Protein AF-A0A2K5APR5-F1 (afdb_monomer_lite)

Radius of gyration: 12.12 Å; chains: 1; bounding box: 31×15×29 Å

Foldseek 3Di:
DDPDPPPPPPPQPAADPVVRHGDNDVVVNVVCCVVPVVDPD

Structure (mmCIF, N/CA/C/O backbone):
data_AF-A0A2K5APR5-F1
#
_entry.id   AF-A0A2K5APR5-F1
#
loop_
_atom_site.group_PDB
_atom_site.id
_atom_site.type_symbol
_atom_site.label_atom_id
_atom_site.label_alt_id
_atom_site.label_comp_id
_atom_site.label_asym_id
_atom_site.label_entity_id
_atom_site.label_seq_id
_atom_site.pdbx_PDB_ins_code
_atom_site.Cartn_x
_atom_site.Cartn_y
_atom_site.Cartn_z
_atom_site.occupancy
_atom_site.B_iso_or_equiv
_atom_site.auth_seq_id
_atom_site.auth_comp_id
_atom_site.auth_asym_id
_atom_site.auth_atom_id
_atom_site.pdbx_PDB_model_num
ATOM 1 N N . MET A 1 1 ? -21.117 -0.502 -20.040 1.00 53.94 1 MET A N 1
ATOM 2 C CA . MET A 1 1 ? -20.410 -0.301 -18.758 1.00 53.94 1 MET A CA 1
ATOM 3 C C . MET A 1 1 ? -19.317 -1.350 -18.646 1.00 53.94 1 MET A C 1
ATOM 5 O O . MET A 1 1 ? -19.508 -2.384 -18.019 1.00 53.94 1 MET A O 1
ATOM 9 N N . GLN A 1 2 ? -18.229 -1.155 -19.390 1.00 50.38 2 GLN A N 1
ATOM 10 C CA . GLN A 1 2 ? -17.144 -2.128 -19.449 1.00 50.38 2 GLN A CA 1
ATOM 11 C C . GLN A 1 2 ? -16.384 -2.038 -18.125 1.00 50.38 2 GLN A C 1
ATOM 13 O O . GLN A 1 2 ? -15.943 -0.956 -17.739 1.00 50.38 2 GLN A O 1
ATOM 18 N N . HIS A 1 3 ? -16.359 -3.152 -17.394 1.00 52.81 3 HIS A N 1
ATOM 19 C CA . HIS A 1 3 ? -15.598 -3.282 -16.163 1.00 52.81 3 HIS A CA 1
ATOM 20 C C . HIS A 1 3 ? -14.152 -2.891 -16.435 1.00 52.81 3 HIS A C 1
ATOM 22 O O . HIS A 1 3 ? -13.538 -3.339 -17.400 1.00 52.81 3 HIS A O 1
ATOM 28 N N . VAL A 1 4 ? -13.664 -2.010 -15.575 1.00 57.75 4 VAL A N 1
ATOM 29 C CA . VAL A 1 4 ? -12.307 -1.504 -15.544 1.00 57.75 4 VAL A CA 1
ATOM 30 C C . VAL A 1 4 ? -11.343 -2.690 -15.527 1.00 57.75 4 VAL A C 1
ATOM 32 O O . VAL A 1 4 ? -11.130 -3.311 -14.490 1.00 57.75 4 VAL A O 1
ATOM 35 N N . GLN A 1 5 ? -10.740 -3.002 -16.667 1.00 52.75 5 GLN A N 1
ATOM 36 C CA . GLN A 1 5 ? -9.506 -3.765 -16.671 1.00 52.75 5 GLN A CA 1
ATOM 37 C C . GLN A 1 5 ? -8.420 -2.709 -16.649 1.00 52.75 5 GLN A C 1
ATOM 39 O O . GLN A 1 5 ? -7.966 -2.254 -17.699 1.00 52.75 5 GLN A O 1
ATOM 44 N N . VAL A 1 6 ? -8.104 -2.209 -15.447 1.00 58.19 6 VAL A N 1
ATOM 45 C CA . VAL A 1 6 ? -6.958 -1.323 -15.331 1.00 58.19 6 VAL A CA 1
ATOM 46 C C . VAL A 1 6 ? -5.786 -2.139 -15.838 1.00 58.19 6 VAL A C 1
ATOM 48 O O . VAL A 1 6 ? -5.411 -3.163 -15.267 1.00 58.19 6 VAL A O 1
ATOM 51 N N . VAL A 1 7 ? -5.286 -1.733 -16.992 1.00 60.84 7 VAL A N 1
ATOM 52 C CA . VAL A 1 7 ? -4.061 -2.253 -17.554 1.00 60.84 7 VAL A CA 1
ATOM 53 C C . VAL A 1 7 ? -2.975 -1.833 -16.575 1.00 60.84 7 VAL A C 1
ATOM 55 O O . VAL A 1 7 ? -2.439 -0.735 -16.665 1.00 60.84 7 VAL A O 1
ATOM 58 N N . HIS A 1 8 ? -2.673 -2.675 -15.595 1.00 52.72 8 HIS A N 1
ATOM 59 C CA . HIS A 1 8 ? -1.524 -2.478 -14.725 1.00 52.72 8 HIS A CA 1
ATOM 60 C C . HIS A 1 8 ? -0.412 -3.397 -15.201 1.00 52.72 8 HIS A C 1
ATOM 62 O O . HIS A 1 8 ? -0.039 -4.391 -14.587 1.00 52.72 8 HIS A O 1
ATOM 68 N N . ASN A 1 9 ? 0.096 -3.032 -16.375 1.00 54.28 9 ASN A N 1
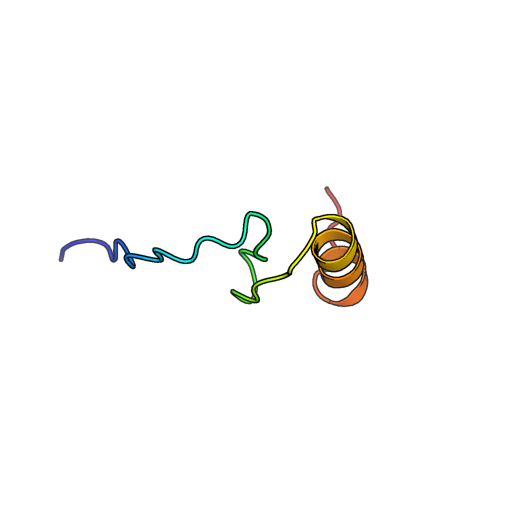ATOM 69 C CA . ASN A 1 9 ? 1.411 -3.409 -16.854 1.00 54.28 9 ASN A CA 1
ATOM 70 C C . ASN A 1 9 ? 2.444 -2.762 -15.913 1.00 54.28 9 ASN A C 1
ATOM 72 O O . ASN A 1 9 ? 2.930 -1.657 -16.143 1.00 54.28 9 ASN A O 1
ATOM 76 N N . SER A 1 10 ? 2.672 -3.385 -14.763 1.00 53.03 10 SER A N 1
ATOM 77 C CA . SER A 1 10 ? 3.658 -2.956 -13.776 1.00 53.03 10 SER A CA 1
ATOM 78 C C . SER A 1 10 ? 4.436 -4.193 -13.372 1.00 53.03 10 SER A C 1
ATOM 80 O O . SER A 1 1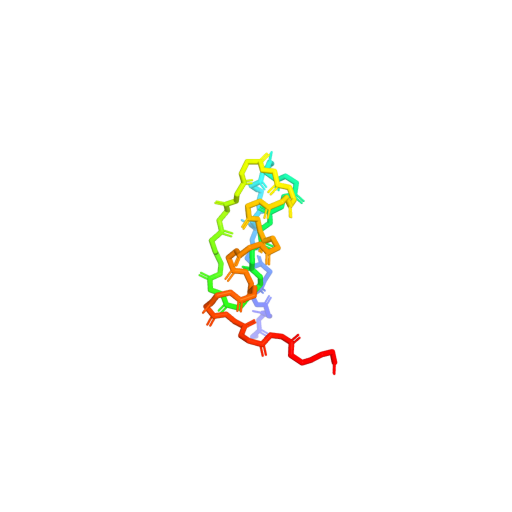0 ? 4.054 -4.926 -12.466 1.00 53.03 10 SER A O 1
ATOM 82 N N . SER A 1 11 ? 5.504 -4.437 -14.128 1.00 58.78 11 SER A N 1
ATOM 83 C CA . SER A 1 11 ? 6.461 -5.544 -14.040 1.00 58.78 11 SER A CA 1
ATOM 84 C C . SER A 1 11 ? 7.270 -5.585 -12.734 1.00 58.78 11 SER A C 1
ATOM 86 O O . SER A 1 11 ? 8.466 -5.861 -12.738 1.00 58.78 11 SER A O 1
ATOM 88 N N . THR A 1 12 ? 6.635 -5.310 -11.602 1.00 59.78 12 THR A N 1
ATOM 89 C CA . THR A 1 12 ? 7.116 -5.655 -10.266 1.00 59.78 12 THR A CA 1
ATOM 90 C C . THR A 1 12 ? 6.386 -6.924 -9.845 1.00 59.78 12 THR A C 1
ATOM 92 O O . THR A 1 12 ? 5.164 -6.903 -9.810 1.00 59.78 12 THR A O 1
ATOM 95 N N . PRO A 1 13 ? 7.064 -8.035 -9.522 1.00 69.12 13 PRO A N 1
ATOM 96 C CA . PRO A 1 13 ? 6.386 -9.297 -9.210 1.00 69.12 13 PRO A CA 1
ATOM 97 C C . PRO A 1 13 ? 5.550 -9.264 -7.918 1.00 69.12 13 PRO A C 1
ATOM 99 O O . PRO A 1 13 ? 4.791 -10.195 -7.662 1.00 69.12 13 PRO A O 1
ATOM 102 N N . TYR A 1 14 ? 5.685 -8.218 -7.097 1.00 78.56 14 TYR A N 1
ATOM 103 C CA . TYR A 1 14 ? 5.062 -8.125 -5.782 1.00 78.56 14 TYR A CA 1
ATOM 104 C C . TYR A 1 14 ? 4.375 -6.766 -5.610 1.00 78.56 14 TYR A C 1
ATOM 106 O O . TYR A 1 14 ? 5.036 -5.761 -5.366 1.00 78.56 14 TYR A O 1
ATOM 114 N N . TRP A 1 15 ? 3.046 -6.724 -5.707 1.00 80.06 15 TRP A N 1
ATOM 115 C CA . TRP A 1 15 ? 2.241 -5.541 -5.384 1.00 80.06 15 TRP A CA 1
ATOM 116 C C . TRP A 1 15 ? 1.132 -5.885 -4.387 1.00 80.06 15 TRP A C 1
ATOM 118 O O . TRP A 1 15 ? 0.628 -7.008 -4.353 1.00 80.06 15 TRP A O 1
ATOM 128 N N . CYS A 1 16 ? 0.761 -4.920 -3.549 1.00 85.06 16 CYS A N 1
ATOM 129 C CA . CYS A 1 16 ? -0.337 -5.059 -2.602 1.00 85.06 16 CYS A CA 1
ATOM 130 C C . CYS A 1 16 ? -1.662 -4.747 -3.299 1.00 85.06 16 CYS A C 1
ATOM 132 O O . CYS A 1 16 ? -1.829 -3.656 -3.829 1.00 85.06 16 CYS A O 1
ATOM 134 N N . VAL A 1 17 ? -2.616 -5.676 -3.281 1.00 78.75 17 VAL A N 1
ATOM 135 C CA . VAL A 1 17 ? -3.938 -5.483 -3.910 1.00 78.75 17 VAL A CA 1
ATOM 136 C C . VAL A 1 17 ? -4.868 -4.569 -3.111 1.00 78.75 17 VAL A C 1
ATOM 138 O O . VAL A 1 17 ? -5.825 -4.047 -3.669 1.00 78.75 17 VAL A O 1
ATOM 141 N N . GLU A 1 18 ? -4.592 -4.353 -1.823 1.00 79.38 18 GLU A N 1
ATOM 142 C CA . GLU A 1 18 ? -5.446 -3.524 -0.963 1.00 79.38 18 GLU A CA 1
ATOM 143 C C . GLU A 1 18 ? -5.137 -2.025 -1.070 1.00 79.38 18 GLU A C 1
ATOM 145 O O . GLU A 1 18 ? -6.050 -1.207 -1.015 1.00 79.38 18 GLU A O 1
ATOM 150 N N . CYS A 1 19 ? -3.866 -1.647 -1.236 1.00 86.00 19 CYS A N 1
ATOM 151 C CA . CYS A 1 19 ? -3.444 -0.243 -1.376 1.00 86.00 19 CYS A CA 1
ATOM 152 C C . CYS A 1 19 ? -2.742 0.068 -2.705 1.00 86.00 19 CYS A C 1
ATOM 154 O O . CYS A 1 19 ? -2.316 1.200 -2.927 1.00 86.00 19 CYS A 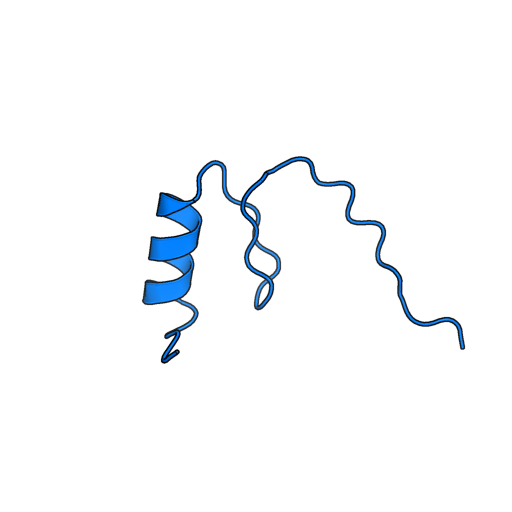O 1
ATOM 156 N N . ASN A 1 20 ? -2.600 -0.929 -3.581 1.00 78.19 20 ASN A N 1
ATOM 157 C CA . ASN A 1 20 ? -1.973 -0.812 -4.896 1.00 78.19 20 ASN A CA 1
ATOM 158 C C . ASN A 1 20 ? -0.511 -0.312 -4.865 1.00 78.19 20 ASN A C 1
ATOM 160 O O . ASN A 1 20 ? -0.032 0.287 -5.829 1.00 78.19 20 ASN A O 1
ATOM 164 N N . MET A 1 21 ? 0.211 -0.563 -3.764 1.00 82.00 21 MET A N 1
ATOM 165 C CA . MET A 1 21 ? 1.648 -0.288 -3.665 1.00 82.00 21 MET A CA 1
ATOM 166 C C . MET A 1 21 ? 2.470 -1.393 -4.332 1.00 82.00 21 MET A C 1
ATOM 168 O O . MET A 1 21 ? 2.229 -2.579 -4.105 1.00 82.00 21 MET A O 1
ATOM 172 N N . ALA A 1 22 ? 3.471 -0.998 -5.116 1.00 83.56 22 ALA A N 1
ATOM 173 C CA . ALA A 1 22 ? 4.441 -1.902 -5.723 1.00 83.56 22 ALA A CA 1
ATOM 174 C C . ALA A 1 22 ? 5.684 -2.048 -4.832 1.00 83.56 22 ALA A C 1
ATOM 176 O O . ALA A 1 22 ? 6.180 -1.064 -4.284 1.00 83.56 22 ALA A O 1
ATOM 177 N N . PHE A 1 23 ? 6.197 -3.271 -4.720 1.00 84.44 23 PHE A N 1
ATOM 178 C CA . PHE A 1 23 ? 7.389 -3.616 -3.948 1.00 84.44 23 PHE A CA 1
ATOM 179 C C . PHE A 1 23 ? 8.418 -4.308 -4.838 1.00 84.44 23 PHE A C 1
ATOM 181 O O . PHE A 1 23 ? 8.080 -4.958 -5.832 1.00 84.44 23 PHE A O 1
ATOM 188 N N . SER A 1 24 ? 9.692 -4.195 -4.463 1.00 83.25 24 SER A N 1
ATOM 189 C CA . SER A 1 24 ? 10.787 -4.777 -5.248 1.00 83.25 24 SER A CA 1
ATOM 190 C C . SER A 1 24 ? 10.946 -6.274 -4.976 1.00 83.25 24 SER A C 1
ATOM 192 O O . SER A 1 24 ? 11.467 -7.014 -5.809 1.00 83.25 24 SER A O 1
ATOM 194 N N . ASN A 1 25 ? 10.485 -6.746 -3.813 1.00 85.38 25 ASN A N 1
ATOM 195 C CA . ASN A 1 25 ? 10.561 -8.144 -3.403 1.00 85.38 25 ASN A CA 1
ATOM 196 C C . ASN A 1 25 ? 9.357 -8.572 -2.538 1.00 85.38 25 ASN A C 1
ATOM 198 O O . ASN A 1 25 ? 8.634 -7.758 -1.964 1.00 85.38 25 ASN A O 1
ATOM 202 N N . GLY A 1 26 ? 9.145 -9.888 -2.427 1.00 85.31 26 GLY A N 1
ATOM 203 C CA . GLY A 1 26 ? 8.012 -10.448 -1.686 1.00 85.31 26 GLY A CA 1
ATOM 204 C C . GLY A 1 26 ? 8.118 -10.312 -0.166 1.00 85.31 26 GLY A C 1
ATOM 205 O O . GLY A 1 26 ? 7.105 -10.427 0.522 1.00 85.31 26 GLY A O 1
ATOM 206 N N . ASN A 1 27 ? 9.316 -10.063 0.371 1.00 88.62 27 ASN A N 1
ATOM 207 C CA . ASN A 1 27 ? 9.503 -9.856 1.806 1.00 88.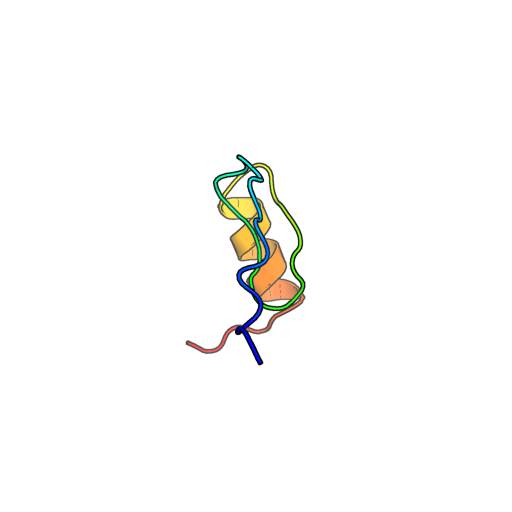62 27 ASN A CA 1
ATOM 208 C C . ASN A 1 27 ? 9.014 -8.467 2.230 1.00 88.62 27 ASN A C 1
ATOM 210 O O . ASN A 1 27 ? 8.287 -8.359 3.212 1.00 88.62 27 ASN A O 1
ATOM 214 N N . GLU A 1 28 ? 9.326 -7.438 1.440 1.00 89.25 28 GLU A N 1
ATOM 215 C CA . GLU A 1 28 ? 8.785 -6.086 1.586 1.00 89.25 28 GLU A CA 1
ATOM 216 C C . GLU A 1 28 ? 7.264 -6.090 1.486 1.00 89.25 28 GLU A C 1
ATOM 218 O O . GLU A 1 28 ? 6.607 -5.553 2.371 1.00 89.25 28 GLU A O 1
ATOM 223 N N . LEU A 1 29 ? 6.695 -6.771 0.483 1.00 89.38 29 LEU A N 1
ATOM 224 C CA . LEU A 1 29 ? 5.242 -6.910 0.364 1.00 89.38 29 LEU A CA 1
ATOM 225 C C . LEU A 1 29 ? 4.638 -7.606 1.591 1.00 89.38 29 LEU A C 1
ATOM 227 O O . LEU A 1 29 ? 3.592 -7.192 2.08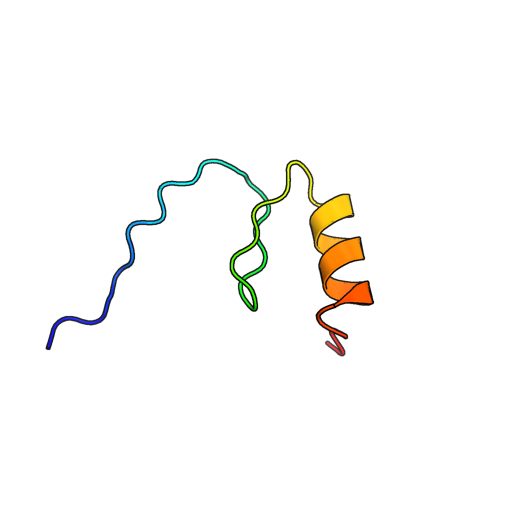2 1.00 89.38 29 LEU A O 1
ATOM 231 N N . ARG A 1 30 ? 5.279 -8.661 2.107 1.00 87.25 30 ARG A N 1
ATOM 232 C CA . ARG A 1 30 ? 4.779 -9.407 3.271 1.00 87.25 30 ARG A CA 1
ATOM 233 C C . ARG A 1 30 ? 4.869 -8.599 4.562 1.00 87.25 30 ARG A C 1
ATOM 235 O O . ARG A 1 30 ? 3.944 -8.654 5.369 1.00 87.25 30 ARG A O 1
ATOM 242 N N . GLU A 1 31 ? 5.959 -7.868 4.771 1.00 89.50 31 GLU A N 1
ATOM 243 C CA . GLU A 1 31 ? 6.108 -6.962 5.910 1.00 89.50 31 GLU A CA 1
ATOM 244 C C . GLU A 1 31 ? 5.110 -5.807 5.814 1.00 89.50 31 GLU A C 1
ATOM 246 O O . GLU A 1 31 ? 4.430 -5.505 6.794 1.00 89.50 31 GLU A O 1
ATOM 251 N N . HIS A 1 32 ? 4.97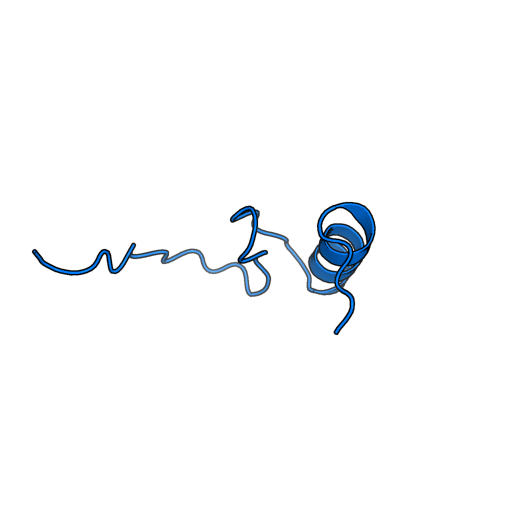5 -5.217 4.625 1.00 90.56 32 HIS A N 1
ATOM 252 C CA . HIS A 1 32 ? 3.986 -4.192 4.340 1.00 90.56 32 HIS A CA 1
ATOM 253 C C . HIS A 1 32 ? 2.575 -4.698 4.635 1.00 90.56 32 HIS A C 1
ATOM 255 O O . HIS A 1 32 ? 1.863 -4.068 5.410 1.00 90.56 32 HIS A O 1
ATOM 261 N N . ALA A 1 33 ? 2.191 -5.857 4.096 1.00 86.44 33 ALA A N 1
ATOM 262 C CA . ALA A 1 33 ? 0.895 -6.445 4.378 1.00 86.44 33 ALA A CA 1
ATOM 263 C C . ALA A 1 33 ? 0.743 -6.634 5.890 1.00 86.44 33 ALA A C 1
ATOM 265 O O . ALA A 1 33 ? -0.116 -6.026 6.501 1.00 86.44 33 ALA A O 1
ATOM 266 N N . ARG A 1 34 ? 1.669 -7.318 6.563 1.00 87.25 34 ARG A N 1
ATOM 267 C CA . ARG A 1 34 ? 1.584 -7.531 8.016 1.00 87.25 34 ARG A CA 1
ATOM 268 C C . ARG A 1 34 ? 1.434 -6.239 8.838 1.00 87.25 34 ARG A C 1
ATOM 270 O O . ARG A 1 34 ? 0.724 -6.261 9.843 1.00 87.25 34 ARG A O 1
ATOM 277 N N . ARG A 1 35 ? 2.116 -5.153 8.459 1.00 87.62 35 ARG A N 1
ATOM 278 C CA . ARG A 1 35 ? 2.103 -3.871 9.186 1.00 87.62 35 ARG A CA 1
ATOM 279 C C . ARG A 1 35 ? 0.885 -3.003 8.878 1.00 87.62 35 ARG A C 1
ATOM 281 O O . ARG A 1 35 ? 0.358 -2.388 9.797 1.00 87.62 35 ARG A O 1
ATOM 288 N N . TYR A 1 36 ? 0.474 -2.935 7.616 1.00 85.25 36 TYR A N 1
ATOM 289 C CA . TYR A 1 36 ? -0.532 -1.982 7.130 1.00 85.25 36 TYR A CA 1
ATOM 290 C C . TYR A 1 36 ? -1.877 -2.640 6.815 1.00 85.25 36 TYR A C 1
ATOM 292 O O . TYR A 1 36 ? -2.925 -2.032 6.995 1.00 85.25 36 TYR A O 1
ATOM 300 N N . HIS A 1 37 ? -1.840 -3.898 6.402 1.00 83.62 37 HIS A N 1
ATOM 301 C CA . HIS A 1 37 ? -2.975 -4.714 5.997 1.00 83.62 37 HIS A CA 1
ATOM 302 C C . HIS A 1 37 ? -2.983 -5.942 6.881 1.00 83.62 37 HIS A C 1
ATOM 304 O O . HIS A 1 37 ? -2.544 -6.996 6.441 1.00 83.62 37 HIS A O 1
ATOM 310 N N . THR A 1 38 ? -3.333 -5.792 8.162 1.00 70.88 38 THR A N 1
ATOM 311 C CA . THR A 1 38 ? -3.299 -6.857 9.177 1.00 70.88 38 THR A CA 1
ATOM 312 C C . THR A 1 38 ? -3.996 -8.129 8.668 1.00 70.88 38 THR A C 1
ATOM 314 O O . THR A 1 38 ? -5.168 -8.361 8.949 1.00 70.88 38 THR A O 1
ATOM 317 N N . TYR A 1 39 ? -3.288 -8.950 7.886 1.00 59.47 39 TYR A N 1
ATOM 318 C CA . TYR A 1 39 ? -3.899 -10.003 7.091 1.00 59.47 39 TYR A CA 1
ATOM 319 C C . TYR A 1 39 ? -4.020 -11.197 8.017 1.00 59.47 39 TYR A C 1
ATOM 321 O O . TYR A 1 39 ? -3.138 -12.055 8.114 1.00 59.47 39 TYR A O 1
ATOM 329 N N . LYS A 1 40 ? -5.111 -11.204 8.782 1.00 52.59 40 LYS A N 1
ATOM 330 C CA . LYS A 1 40 ? -5.694 -12.457 9.229 1.00 52.59 40 LYS A CA 1
ATOM 331 C C . LYS A 1 40 ? -6.134 -13.169 7.952 1.00 52.59 40 LYS A C 1
ATOM 333 O O . LYS A 1 40 ? -6.903 -12.612 7.180 1.00 52.59 40 LYS A O 1
ATOM 338 N N . LYS A 1 41 ? -5.513 -14.325 7.727 1.00 49.25 41 LYS A N 1
ATOM 339 C CA . LYS A 1 41 ? -5.812 -15.279 6.660 1.00 49.25 41 LYS A CA 1
ATOM 340 C C . LYS A 1 41 ? -7.310 -15.412 6.394 1.00 49.25 41 LYS A C 1
ATOM 342 O O . LYS A 1 41 ? -8.057 -15.482 7.395 1.00 49.25 41 LYS A O 1
#

InterPro domains:
  IPR013087 Zinc finger C2H2-type [PS00028] (16-37)
  IPR013087 Zinc finger C2H2-type [PS50157] (14-41)
  IPR036236 Zinc finger C2H2 superfamily [SSF57667] (3-40)

Secondary structure (DSSP, 8-state):
------------SEE-TTT--EESSHHHHHHHHHHHS----

Organism: NCBI:txid2058097

pLDDT: mean 73.2, std 14.53, range [49.25, 90.56]

Sequence (41 aa):
MQHVQVVHNSSTPYWCVECNMAFSNGNELREHARRYHTYKK